Protein AF-A0A0N8GNU7-F1 (afdb_monomer_lite)

pLDDT: mean 86.24, std 14.34, range [53.28, 98.5]

InterPro domains:
  IPR025383 MrpA C-terminal/MbhD [PF13244] (2-47)
  IPR042106 NADH-ubiquinone/plastoquinone oxidoreductase chain 6, subunit NuoJ [G3DSA:1.20.120.1200] (1-129)

Secondary structure (DSSP, 8-state):
-HHHHHHHHHHHHHHHHHHHHTT-HHHHHHIIIIIIIIIHHHHHHHHHHH-S----------HHHHHHHHHHHHHHHHHHHGGGGGS----GGG---HHHIIIIITHHHHHHHHHHHHHHHHHHHHHHHTTS----------

Radius of gyration: 23.01 Å; chains: 1; bounding box: 55×57×57 Å

Structure (mmCIF, N/CA/C/O backbone):
data_AF-A0A0N8GNU7-F1
#
_entry.id   AF-A0A0N8GNU7-F1
#
loop_
_atom_site.group_PDB
_atom_site.id
_atom_site.type_symbol
_atom_site.label_atom_id
_atom_site.label_alt_id
_atom_site.label_comp_id
_atom_site.label_asym_id
_atom_site.label_entity_id
_atom_site.label_seq_id
_atom_site.pdbx_PDB_ins_code
_atom_site.Cartn_x
_atom_site.Cartn_y
_atom_site.Cartn_z
_atom_site.occupancy
_atom_site.B_iso_or_equiv
_atom_site.auth_seq_id
_atom_site.auth_comp_id
_atom_site.auth_asym_id
_atom_site.auth_atom_id
_atom_site.pdbx_PDB_model_num
ATOM 1 N N . MET A 1 1 ? -1.337 -6.076 21.893 1.00 80.25 1 MET A N 1
ATOM 2 C CA . MET A 1 1 ? -1.424 -5.677 20.455 1.00 80.25 1 MET A CA 1
ATOM 3 C C . MET A 1 1 ? -0.133 -5.065 19.893 1.00 80.25 1 MET A C 1
ATOM 5 O O . MET A 1 1 ? 0.170 -5.269 18.722 1.00 80.25 1 MET A O 1
ATOM 9 N N . LEU A 1 2 ? 0.662 -4.361 20.709 1.00 89.12 2 LEU A N 1
ATOM 10 C CA . LEU A 1 2 ? 1.891 -3.680 20.274 1.00 89.12 2 LEU A CA 1
ATOM 11 C C . LEU A 1 2 ? 2.955 -4.607 19.652 1.00 89.12 2 LEU A C 1
ATOM 13 O O . LEU A 1 2 ? 3.553 -4.259 18.639 1.00 89.12 2 LEU A O 1
ATOM 17 N N . LEU A 1 3 ? 3.162 -5.803 20.217 1.00 91.81 3 LEU A N 1
ATOM 18 C CA . LEU A 1 3 ? 4.132 -6.773 19.689 1.00 91.81 3 LEU A CA 1
ATOM 19 C C . LEU A 1 3 ? 3.829 -7.157 18.231 1.00 91.81 3 LEU A C 1
ATOM 21 O O . LEU A 1 3 ? 4.742 -7.241 17.415 1.00 91.81 3 LEU A O 1
ATOM 25 N N . SER A 1 4 ? 2.551 -7.338 17.890 1.00 91.38 4 SER A N 1
ATOM 26 C CA . SER A 1 4 ? 2.124 -7.632 16.518 1.00 91.38 4 SER A CA 1
ATOM 27 C C . SER A 1 4 ? 2.397 -6.460 15.571 1.00 91.38 4 SER A C 1
ATOM 29 O O . SER A 1 4 ? 2.797 -6.687 14.434 1.00 91.38 4 SER A O 1
ATOM 31 N N . ALA A 1 5 ? 2.244 -5.214 16.038 1.00 92.38 5 ALA A N 1
ATOM 32 C CA . ALA A 1 5 ? 2.582 -4.025 15.253 1.00 92.38 5 ALA A CA 1
ATOM 33 C C . ALA A 1 5 ? 4.094 -3.930 14.977 1.00 92.38 5 ALA A C 1
ATOM 35 O O . ALA A 1 5 ? 4.494 -3.613 13.862 1.00 92.38 5 ALA A O 1
ATOM 36 N N . ILE A 1 6 ? 4.942 -4.281 15.951 1.00 93.56 6 ILE A N 1
ATOM 37 C CA . ILE A 1 6 ? 6.403 -4.331 15.762 1.00 93.56 6 ILE A CA 1
ATOM 38 C C . ILE A 1 6 ? 6.785 -5.420 14.750 1.00 93.56 6 ILE A C 1
ATOM 40 O O . ILE A 1 6 ? 7.603 -5.175 13.865 1.00 93.56 6 ILE A O 1
ATOM 44 N N . TRP A 1 7 ? 6.169 -6.604 14.836 1.00 96.38 7 TRP A N 1
ATOM 45 C CA . TRP A 1 7 ? 6.366 -7.666 13.844 1.00 96.38 7 TRP A CA 1
ATOM 46 C C . TRP A 1 7 ? 5.932 -7.242 12.439 1.00 96.38 7 TRP A C 1
ATOM 48 O O . TRP A 1 7 ? 6.620 -7.567 11.473 1.00 96.38 7 TRP A O 1
ATOM 58 N N . LEU A 1 8 ? 4.840 -6.481 12.320 1.00 95.31 8 LEU A N 1
ATOM 59 C CA . LEU A 1 8 ? 4.385 -5.934 11.043 1.00 95.31 8 LEU A CA 1
ATOM 60 C C . LEU A 1 8 ? 5.388 -4.922 10.463 1.00 95.31 8 LEU A C 1
ATOM 62 O O . LEU A 1 8 ? 5.743 -5.045 9.293 1.00 95.31 8 LEU A O 1
ATOM 66 N N . ALA A 1 9 ? 5.901 -3.986 11.274 1.00 96.12 9 ALA A N 1
ATOM 67 C CA . ALA A 1 9 ? 6.964 -3.066 10.847 1.00 96.12 9 ALA A CA 1
ATOM 68 C C . ALA A 1 9 ? 8.215 -3.820 10.385 1.00 96.12 9 ALA A C 1
ATOM 70 O O . ALA A 1 9 ? 8.780 -3.493 9.345 1.00 96.12 9 ALA A O 1
ATOM 71 N N . GLY A 1 10 ? 8.634 -4.847 11.131 1.00 97.56 10 GLY A N 1
ATOM 72 C CA . GLY A 1 10 ? 9.772 -5.685 10.759 1.00 97.56 10 GLY A CA 1
ATOM 73 C C . GLY A 1 10 ? 9.562 -6.409 9.428 1.00 97.56 10 GLY A C 1
ATOM 74 O O . GLY A 1 10 ? 10.442 -6.384 8.570 1.00 97.56 10 GLY A O 1
ATOM 75 N N . ALA A 1 11 ? 8.385 -7.004 9.218 1.00 97.81 11 ALA A N 1
ATOM 76 C CA . ALA A 1 11 ? 8.040 -7.667 7.962 1.00 97.81 11 ALA A CA 1
ATOM 77 C C . ALA A 1 11 ? 7.998 -6.681 6.779 1.00 97.81 11 ALA A C 1
ATOM 79 O O . ALA A 1 11 ? 8.529 -6.984 5.710 1.00 97.81 11 ALA A O 1
ATOM 80 N N . SER A 1 12 ? 7.429 -5.486 6.970 1.00 97.56 12 SER A N 1
ATOM 81 C CA . SER A 1 12 ? 7.404 -4.431 5.947 1.00 97.56 12 SER A CA 1
ATOM 82 C C . SER A 1 12 ? 8.813 -3.902 5.637 1.00 97.56 12 SER A C 1
ATOM 84 O O . SER A 1 12 ? 9.185 -3.796 4.471 1.00 97.56 12 SER A O 1
ATOM 86 N N . ALA A 1 13 ? 9.670 -3.701 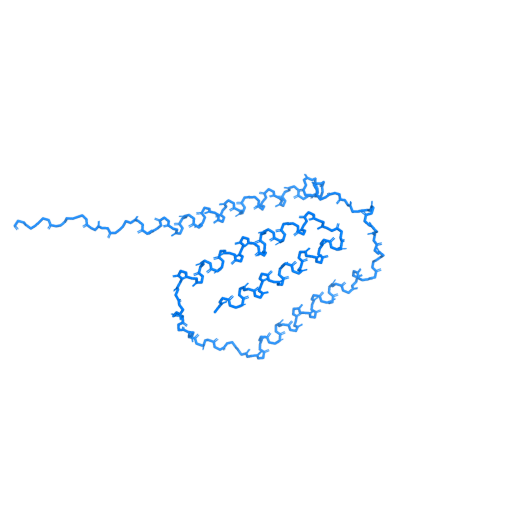6.645 1.00 98.12 13 ALA A N 1
ATOM 87 C CA . ALA A 1 13 ? 11.064 -3.302 6.439 1.00 98.12 13 ALA A CA 1
ATOM 88 C C . ALA A 1 13 ? 11.876 -4.370 5.682 1.00 98.12 13 ALA A C 1
ATOM 90 O O . ALA A 1 13 ? 12.660 -4.039 4.792 1.00 98.12 13 ALA A O 1
ATOM 91 N N . LEU A 1 14 ? 11.663 -5.656 5.986 1.00 98.50 14 LEU A N 1
ATOM 92 C CA . LEU A 1 14 ? 12.259 -6.757 5.222 1.00 98.50 14 LEU A CA 1
ATOM 93 C C . LEU A 1 14 ? 11.730 -6.804 3.784 1.00 98.50 14 LEU A C 1
ATOM 95 O O . LEU A 1 14 ? 12.499 -7.066 2.864 1.00 98.50 14 LEU A O 1
ATOM 99 N N . THR A 1 15 ? 10.450 -6.497 3.574 1.00 97.88 15 THR A N 1
ATOM 100 C CA . THR A 1 15 ? 9.854 -6.420 2.232 1.00 97.88 15 THR A CA 1
ATOM 101 C C . THR A 1 15 ? 10.476 -5.278 1.428 1.00 97.88 15 THR A C 1
ATOM 103 O O . THR A 1 15 ? 10.892 -5.490 0.292 1.00 97.88 15 THR A O 1
ATOM 106 N N . ALA A 1 16 ? 10.646 -4.098 2.031 1.00 98.31 16 ALA A N 1
ATOM 107 C CA . ALA A 1 16 ? 11.358 -2.979 1.420 1.00 98.31 16 ALA A CA 1
ATOM 108 C C . ALA A 1 16 ? 12.807 -3.346 1.056 1.00 98.31 16 ALA A C 1
ATOM 110 O O . ALA A 1 16 ? 13.265 -3.046 -0.046 1.00 98.31 16 ALA A O 1
ATOM 111 N N . LEU A 1 17 ? 13.514 -4.058 1.941 1.00 98.19 17 LEU A N 1
ATOM 112 C CA . LEU A 1 17 ? 14.858 -4.562 1.655 1.00 98.19 17 LEU A CA 1
ATOM 113 C C . LEU A 1 17 ? 14.862 -5.531 0.462 1.00 98.19 17 LEU A C 1
ATOM 115 O O . LEU A 1 17 ? 15.716 -5.409 -0.414 1.00 98.19 17 LEU A O 1
ATOM 119 N N . MET A 1 18 ? 13.903 -6.460 0.390 1.00 97.44 18 MET A N 1
ATOM 120 C CA . MET A 1 18 ? 13.780 -7.368 -0.755 1.00 97.44 18 MET A CA 1
ATOM 121 C C . MET A 1 18 ? 13.519 -6.604 -2.057 1.00 97.44 18 MET A C 1
ATOM 123 O O . MET A 1 18 ? 14.173 -6.887 -3.055 1.00 97.44 18 MET A O 1
ATOM 127 N N . LEU A 1 19 ? 12.630 -5.606 -2.052 1.00 94.88 19 LEU A N 1
ATOM 128 C CA . LEU A 1 19 ? 12.361 -4.767 -3.226 1.00 94.88 19 LEU A CA 1
ATOM 129 C C . LEU A 1 19 ? 13.613 -4.010 -3.691 1.00 94.88 19 LEU A C 1
ATOM 131 O O . LEU A 1 19 ? 13.890 -3.959 -4.889 1.00 94.88 19 LEU A O 1
ATOM 135 N N . TYR A 1 20 ? 14.410 -3.489 -2.752 1.00 94.44 20 TYR A N 1
ATOM 136 C CA . TYR A 1 20 ? 15.680 -2.835 -3.068 1.00 94.44 20 TYR A CA 1
ATOM 137 C C . TYR A 1 20 ? 16.659 -3.808 -3.736 1.00 94.44 20 TYR A C 1
ATOM 139 O O . TYR A 1 20 ? 17.239 -3.495 -4.774 1.00 94.44 20 TYR A O 1
ATOM 147 N N . MET A 1 21 ? 16.797 -5.018 -3.183 1.00 94.00 21 MET A N 1
ATOM 148 C CA . MET A 1 21 ? 17.664 -6.062 -3.744 1.00 94.00 21 MET A CA 1
ATOM 149 C C . MET A 1 21 ? 17.192 -6.568 -5.114 1.00 94.00 21 MET A C 1
ATOM 151 O O . MET A 1 21 ? 18.017 -7.016 -5.907 1.00 94.00 21 MET A O 1
ATOM 155 N N . LEU A 1 22 ? 15.892 -6.483 -5.409 1.00 90.50 22 LEU A N 1
ATOM 156 C CA . LEU A 1 22 ? 15.308 -6.820 -6.712 1.00 90.50 22 LEU A CA 1
ATOM 157 C C . LEU A 1 22 ? 15.435 -5.688 -7.748 1.00 90.50 22 LEU A C 1
ATOM 159 O O . LEU A 1 22 ? 14.955 -5.840 -8.868 1.00 90.50 22 LEU A O 1
ATOM 163 N N . GLY A 1 23 ? 16.089 -4.574 -7.403 1.00 88.19 23 GLY A N 1
ATOM 164 C CA . GLY A 1 23 ? 16.326 -3.463 -8.325 1.00 88.19 23 GLY A CA 1
ATOM 165 C C . GLY A 1 23 ? 15.162 -2.478 -8.441 1.00 88.19 23 GLY A C 1
ATOM 166 O O . GLY A 1 23 ? 15.118 -1.729 -9.409 1.00 88.19 23 GLY A O 1
ATOM 167 N N . ALA A 1 24 ? 14.246 -2.446 -7.464 1.00 90.19 24 ALA A N 1
ATOM 168 C CA . ALA A 1 24 ? 13.137 -1.488 -7.397 1.00 90.19 24 ALA A CA 1
ATOM 169 C C . ALA A 1 24 ? 13.331 -0.474 -6.245 1.00 90.19 24 ALA A C 1
ATOM 171 O O . ALA A 1 24 ? 12.584 -0.503 -5.257 1.00 90.19 24 ALA A O 1
ATOM 172 N N . PRO A 1 25 ? 14.346 0.411 -6.312 1.00 91.75 25 PRO A N 1
ATOM 173 C CA . PRO A 1 25 ? 14.709 1.285 -5.200 1.00 91.75 25 PRO A CA 1
ATOM 174 C C . PRO A 1 25 ? 13.631 2.321 -4.865 1.00 91.75 25 PRO A C 1
ATOM 176 O O . PRO A 1 25 ? 13.419 2.610 -3.689 1.00 91.75 25 PRO A O 1
ATOM 179 N N . GLU A 1 26 ? 12.913 2.860 -5.853 1.00 93.06 26 GLU A N 1
ATOM 180 C CA . GLU A 1 26 ? 11.864 3.854 -5.612 1.00 93.06 26 GLU A CA 1
ATOM 181 C C . GLU A 1 26 ? 10.712 3.252 -4.797 1.00 93.06 26 GLU A C 1
ATOM 183 O O . GLU A 1 26 ? 10.266 3.841 -3.811 1.00 93.06 26 GLU A O 1
ATOM 188 N N . VAL A 1 27 ? 10.270 2.042 -5.159 1.00 93.88 27 VAL A N 1
ATOM 189 C CA . VAL A 1 27 ? 9.201 1.324 -4.446 1.00 93.88 27 VAL A CA 1
ATOM 190 C C . VAL A 1 27 ? 9.671 0.890 -3.057 1.00 93.88 27 VAL A C 1
ATOM 192 O O . VAL A 1 27 ? 8.911 0.987 -2.096 1.00 93.88 27 VAL A O 1
ATOM 195 N N . ALA A 1 28 ? 10.934 0.477 -2.922 1.00 96.50 28 ALA A N 1
ATOM 196 C CA . ALA A 1 28 ? 11.518 0.118 -1.633 1.00 96.50 28 ALA A CA 1
ATOM 197 C C . ALA A 1 28 ? 11.486 1.282 -0.629 1.00 96.50 28 ALA A C 1
ATOM 199 O O . ALA A 1 28 ? 11.112 1.088 0.528 1.00 96.50 28 ALA A O 1
ATOM 200 N N . VAL A 1 29 ? 11.832 2.500 -1.060 1.00 97.00 29 VAL A N 1
ATOM 201 C CA . VAL A 1 29 ? 11.777 3.692 -0.194 1.00 97.00 29 VAL A CA 1
ATOM 202 C C . VAL A 1 29 ? 10.335 4.030 0.188 1.00 97.00 29 VAL A C 1
ATOM 204 O O . VAL A 1 29 ? 10.085 4.396 1.338 1.00 97.00 29 VAL A O 1
ATOM 207 N N . ILE A 1 30 ? 9.380 3.869 -0.735 1.00 95.81 30 ILE A N 1
ATOM 208 C CA . ILE A 1 30 ? 7.953 4.076 -0.451 1.00 95.81 30 ILE A CA 1
ATOM 209 C C . ILE A 1 30 ? 7.458 3.072 0.597 1.00 95.81 30 ILE A C 1
ATOM 211 O O . ILE A 1 30 ? 6.830 3.487 1.567 1.00 95.81 30 ILE A O 1
ATOM 215 N N . GLU A 1 31 ? 7.771 1.782 0.460 1.00 97.56 31 GLU A N 1
ATOM 216 C CA . GLU A 1 31 ? 7.354 0.749 1.421 1.00 97.56 31 GLU A CA 1
ATOM 217 C C . GLU A 1 31 ? 7.995 0.963 2.800 1.00 97.56 31 GLU A C 1
ATOM 219 O O . GLU A 1 31 ? 7.316 0.897 3.826 1.00 97.56 31 GLU A O 1
ATOM 224 N N . LEU A 1 32 ? 9.288 1.306 2.839 1.00 97.81 32 LEU A N 1
ATOM 225 C CA . LEU A 1 32 ? 9.987 1.592 4.092 1.00 97.81 32 LEU A CA 1
ATOM 226 C C . LEU A 1 32 ? 9.426 2.843 4.787 1.00 97.81 32 LEU A C 1
ATOM 228 O O . LEU A 1 32 ? 9.290 2.871 6.009 1.00 97.81 32 LEU A O 1
ATOM 232 N N . SER A 1 33 ? 9.087 3.882 4.019 1.00 97.44 33 SER A N 1
ATOM 233 C CA . SER A 1 33 ? 8.534 5.130 4.548 1.00 97.44 33 SER A CA 1
ATOM 234 C C . SER A 1 33 ? 7.078 4.979 4.990 1.00 97.44 33 SER A C 1
ATOM 236 O O . SER A 1 33 ? 6.729 5.363 6.107 1.00 97.44 33 SER A O 1
ATOM 238 N N . VAL A 1 34 ? 6.219 4.426 4.135 1.00 96.50 34 VAL A N 1
ATOM 239 C CA . VAL A 1 34 ? 4.770 4.393 4.354 1.00 96.50 34 VAL A CA 1
ATOM 240 C C . VAL A 1 34 ? 4.355 3.152 5.136 1.00 96.50 34 VAL A C 1
ATOM 242 O O . VAL A 1 34 ? 3.665 3.293 6.144 1.00 96.50 34 VAL A O 1
ATOM 245 N N . GLY A 1 35 ? 4.779 1.959 4.715 1.00 94.75 35 GLY A N 1
ATOM 246 C CA . GLY A 1 35 ? 4.419 0.692 5.357 1.00 94.75 35 GLY A CA 1
ATOM 247 C C . GLY A 1 35 ? 5.069 0.550 6.733 1.00 94.75 35 GLY A C 1
ATOM 248 O O . GLY A 1 35 ? 4.391 0.575 7.768 1.00 94.75 35 GLY A O 1
ATOM 249 N N . ALA A 1 36 ? 6.400 0.470 6.758 1.00 96.31 36 ALA A N 1
ATOM 250 C CA . ALA A 1 36 ? 7.147 0.283 8.001 1.00 96.31 36 ALA A CA 1
ATOM 251 C C . ALA A 1 36 ? 7.143 1.544 8.886 1.00 96.31 36 ALA A C 1
ATOM 253 O O . ALA A 1 36 ? 7.129 1.429 10.111 1.00 96.31 36 ALA A O 1
ATOM 254 N N . GLY A 1 37 ? 7.126 2.738 8.283 1.00 95.19 37 GLY A N 1
ATOM 255 C CA . GLY A 1 37 ? 7.104 4.021 8.987 1.00 95.19 37 GLY A CA 1
ATOM 256 C C . GLY A 1 37 ? 5.695 4.506 9.343 1.00 95.19 37 GLY A C 1
ATOM 257 O O . GLY A 1 37 ? 5.210 4.265 10.449 1.00 95.19 37 GLY A O 1
ATOM 258 N N . LEU A 1 38 ? 5.047 5.237 8.430 1.00 96.06 38 LEU A N 1
ATOM 259 C CA . LEU A 1 38 ? 3.815 5.998 8.691 1.00 96.06 38 LEU A CA 1
ATOM 260 C C . LEU A 1 38 ? 2.672 5.131 9.234 1.00 96.06 38 LEU A C 1
ATOM 262 O O . LEU A 1 38 ? 2.139 5.425 10.304 1.00 96.06 38 LEU A O 1
ATOM 266 N N . VAL A 1 39 ? 2.298 4.064 8.526 1.00 95.25 39 VAL A N 1
ATOM 267 C CA . VAL A 1 39 ? 1.150 3.219 8.891 1.00 95.25 39 VAL A CA 1
ATOM 268 C C . VAL A 1 39 ? 1.393 2.543 10.235 1.00 95.25 39 VAL A C 1
ATOM 270 O O . VAL A 1 39 ? 0.511 2.534 11.095 1.00 95.25 39 VAL A O 1
ATOM 273 N N . THR A 1 40 ? 2.604 2.033 10.461 1.00 95.12 40 THR A N 1
ATOM 274 C CA . THR A 1 40 ? 2.914 1.353 11.719 1.00 95.12 40 THR A CA 1
ATOM 275 C C . THR A 1 40 ? 2.958 2.321 12.904 1.00 95.12 40 THR A C 1
ATOM 277 O O . THR A 1 40 ? 2.424 1.996 13.964 1.00 95.12 40 THR A O 1
ATOM 280 N N . VAL A 1 41 ? 3.495 3.536 12.743 1.00 94.94 41 VAL A N 1
ATOM 281 C CA . VAL A 1 41 ? 3.455 4.564 13.800 1.00 94.94 41 VAL A CA 1
ATOM 282 C C . VAL A 1 41 ? 2.016 4.964 14.128 1.00 94.94 41 VAL A C 1
ATOM 284 O O . VAL A 1 41 ? 1.669 5.055 15.307 1.00 94.94 41 VAL A O 1
ATOM 287 N N . LEU A 1 42 ? 1.159 5.142 13.117 1.00 93.94 42 LEU A N 1
ATOM 288 C CA . LEU A 1 42 ? -0.264 5.420 13.329 1.00 93.94 42 LEU A CA 1
ATOM 289 C C . LEU A 1 42 ? -0.963 4.274 14.073 1.00 93.94 42 LEU A C 1
ATOM 291 O O . LEU A 1 42 ? -1.748 4.539 14.982 1.00 93.94 42 LEU A O 1
ATOM 295 N N . PHE A 1 43 ? -0.644 3.012 13.760 1.00 92.19 43 PHE A N 1
ATOM 296 C CA . PHE A 1 43 ? -1.166 1.869 14.512 1.00 92.19 43 PHE A CA 1
ATOM 297 C C . PHE A 1 43 ? -0.691 1.854 15.962 1.00 92.19 43 PHE A C 1
ATOM 299 O O . PHE A 1 43 ? -1.510 1.672 16.860 1.00 92.19 43 PHE A O 1
ATOM 306 N N . VAL A 1 44 ? 0.600 2.075 16.216 1.00 92.81 44 VAL A N 1
ATOM 307 C CA . VAL A 1 44 ? 1.140 2.142 17.583 1.00 92.81 44 VAL A CA 1
ATOM 308 C C . VAL A 1 44 ? 0.460 3.261 18.375 1.00 92.81 44 VAL A C 1
ATOM 310 O O . VAL A 1 44 ? 0.050 3.041 19.514 1.00 92.81 44 VAL A O 1
ATOM 313 N N . PHE A 1 45 ? 0.279 4.435 17.767 1.00 91.94 45 PHE A N 1
ATOM 314 C CA . PHE A 1 45 ? -0.412 5.566 18.382 1.00 91.94 45 PHE A CA 1
ATOM 315 C C . PHE A 1 45 ? -1.883 5.254 18.685 1.00 91.94 45 PHE A C 1
ATOM 317 O O . PHE A 1 45 ? -2.341 5.489 19.802 1.00 91.94 45 PHE A O 1
ATOM 324 N N . ALA A 1 46 ? -2.609 4.659 17.735 1.00 90.75 46 ALA A N 1
ATOM 325 C CA . ALA A 1 46 ? -4.004 4.267 17.921 1.00 90.75 46 ALA A CA 1
ATOM 326 C C . ALA A 1 46 ? -4.172 3.200 19.017 1.00 90.75 46 ALA A C 1
ATOM 328 O O . ALA A 1 46 ? -5.079 3.312 19.844 1.00 90.75 46 ALA A O 1
ATOM 329 N N . ILE A 1 47 ? -3.284 2.198 19.059 1.00 90.44 47 ILE A N 1
ATOM 330 C CA . ILE A 1 47 ? -3.257 1.169 20.111 1.00 90.44 47 ILE A CA 1
ATOM 331 C C . ILE A 1 47 ? -3.013 1.821 21.476 1.00 90.44 47 ILE A C 1
ATOM 333 O O . ILE A 1 47 ? -3.698 1.487 22.438 1.00 90.44 47 ILE A O 1
ATOM 337 N N . ASN A 1 48 ? -2.074 2.770 21.554 1.00 89.50 48 ASN A N 1
ATOM 338 C CA . ASN A 1 48 ? -1.744 3.457 22.800 1.00 89.50 48 ASN A CA 1
ATOM 339 C C . ASN A 1 48 ? -2.893 4.351 23.304 1.00 89.50 48 ASN A C 1
ATOM 341 O O . ASN A 1 48 ? -3.142 4.408 24.502 1.00 89.50 48 ASN A O 1
ATOM 345 N N . ILE A 1 49 ? -3.624 5.023 22.404 1.00 89.19 49 ILE A N 1
ATOM 346 C CA . ILE A 1 49 ? -4.779 5.861 22.773 1.00 89.19 49 ILE A CA 1
ATOM 347 C C . ILE A 1 49 ? -5.988 5.029 23.202 1.00 89.19 49 ILE A C 1
ATOM 349 O O . ILE A 1 49 ? -6.712 5.433 24.108 1.00 89.19 49 ILE A O 1
ATOM 353 N N . SER A 1 50 ? -6.239 3.897 22.543 1.00 84.31 50 SER A N 1
ATOM 354 C CA . SER A 1 50 ? -7.496 3.160 22.726 1.00 84.31 50 SER A CA 1
ATOM 355 C C . SER A 1 50 ? -7.604 2.450 24.082 1.00 84.31 50 SER A C 1
ATOM 357 O O . SER A 1 50 ? -8.716 2.146 24.502 1.00 84.31 50 SER A O 1
ATOM 359 N N . GLY A 1 51 ? -6.486 2.215 24.781 1.00 70.00 51 GLY A N 1
ATOM 360 C CA . GLY A 1 51 ? -6.461 1.449 26.032 1.00 70.00 51 GLY A CA 1
ATOM 361 C C . GLY A 1 51 ? -6.754 -0.045 25.814 1.00 70.00 51 GLY A C 1
ATOM 362 O O . GLY A 1 51 ? -7.492 -0.441 24.915 1.00 70.00 51 GLY A O 1
ATOM 363 N N . GLU A 1 52 ? -6.142 -0.921 26.612 1.00 65.62 52 GLU A N 1
ATOM 364 C CA . GLU A 1 52 ? -6.126 -2.376 26.369 1.00 65.62 52 GLU A CA 1
ATOM 365 C C . GLU A 1 52 ? -7.353 -3.115 26.953 1.00 65.62 52 GLU A C 1
ATOM 367 O O . GLU A 1 52 ? -7.235 -4.202 27.506 1.00 65.62 52 GLU A O 1
ATOM 372 N N . GLU A 1 53 ? -8.553 -2.540 26.812 1.00 61.03 53 GLU A N 1
ATOM 373 C CA . GLU A 1 53 ? -9.819 -3.099 27.324 1.00 61.03 53 GLU A CA 1
ATOM 374 C C . GLU A 1 53 ? -10.810 -3.359 26.177 1.00 61.03 53 GLU A C 1
ATOM 376 O O . GLU A 1 53 ? -11.951 -2.899 26.165 1.00 61.03 53 GLU A O 1
ATOM 381 N N . LEU A 1 54 ? -10.375 -4.118 25.169 1.00 59.53 54 LEU A N 1
ATOM 382 C CA . LEU A 1 54 ? -11.303 -4.725 24.220 1.00 59.53 54 LEU A CA 1
ATOM 383 C C . LEU A 1 54 ? -11.709 -6.083 24.781 1.00 59.53 54 LEU A C 1
ATOM 385 O O . LEU A 1 54 ? -10.984 -7.067 24.631 1.00 59.53 54 LEU A O 1
ATOM 389 N N . GLN A 1 55 ? -12.876 -6.144 25.428 1.00 55.25 55 GLN A N 1
ATOM 390 C CA . GLN A 1 55 ? -13.539 -7.421 25.667 1.00 55.25 55 GLN A CA 1
ATOM 391 C C . GLN A 1 55 ? -13.781 -8.071 24.306 1.00 55.25 55 GLN A C 1
ATOM 393 O O . GLN A 1 55 ? -14.684 -7.686 23.562 1.00 55.25 55 GLN A O 1
ATOM 398 N N . LEU A 1 56 ? -12.915 -9.022 23.956 1.00 63.06 56 LEU A N 1
ATOM 399 C CA . LEU A 1 56 ? -13.043 -9.822 22.752 1.00 63.06 56 LEU A CA 1
ATOM 400 C C . LEU A 1 56 ? -14.284 -10.693 22.927 1.00 63.06 56 LEU A C 1
ATOM 402 O O . LEU A 1 56 ? -14.204 -11.824 23.404 1.00 63.06 56 LEU A O 1
ATOM 406 N N .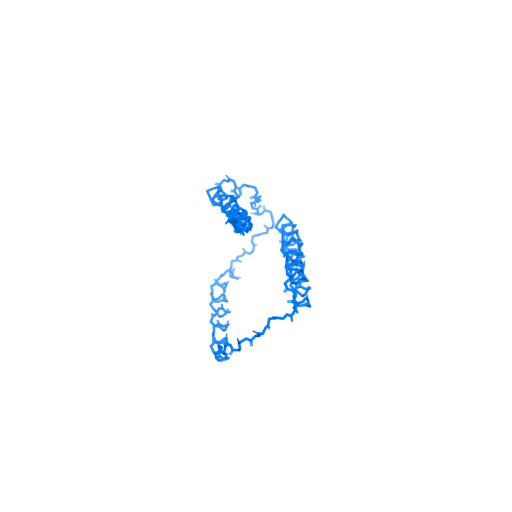 ASN A 1 57 ? -15.443 -10.151 22.555 1.00 58.31 57 ASN A N 1
ATOM 407 C CA . ASN A 1 57 ? -16.626 -10.948 22.294 1.00 58.31 57 ASN A CA 1
ATOM 408 C C . ASN A 1 57 ? -16.214 -11.958 21.227 1.00 58.31 57 ASN A C 1
ATOM 410 O O . ASN A 1 57 ? -15.980 -11.607 20.070 1.00 58.31 57 ASN A O 1
ATOM 414 N N . HIS A 1 58 ? -16.017 -13.199 21.664 1.00 59.47 58 HIS A N 1
ATOM 415 C CA . HIS A 1 58 ? -15.462 -14.270 20.861 1.00 59.47 58 HIS A CA 1
ATOM 416 C C . HIS A 1 58 ? -16.510 -14.691 19.828 1.00 59.47 58 HIS A C 1
ATOM 418 O O . HIS A 1 58 ? -17.275 -15.630 20.026 1.00 59.47 58 HIS A O 1
ATOM 424 N N . HIS A 1 59 ? -16.594 -13.946 18.728 1.00 61.25 59 HIS A N 1
ATOM 425 C CA . HIS A 1 59 ? -17.332 -14.373 17.555 1.00 61.25 59 HIS A CA 1
ATOM 426 C C . HIS A 1 59 ? -16.477 -15.440 16.865 1.00 61.25 59 HIS A C 1
ATOM 428 O O . HIS A 1 59 ? -15.519 -15.132 16.155 1.00 61.25 59 HIS A O 1
ATOM 434 N N . SER A 1 60 ? -16.754 -16.709 17.165 1.00 70.06 60 SER A N 1
ATOM 435 C CA . SER A 1 60 ? -15.991 -17.842 16.645 1.00 70.06 60 SER A CA 1
ATOM 436 C C . SER A 1 60 ? -16.287 -18.043 15.162 1.00 70.06 60 SER A C 1
ATOM 438 O O . SER A 1 60 ? -17.220 -18.753 14.789 1.00 70.06 60 SER A O 1
ATOM 440 N N . ILE A 1 61 ? -15.470 -17.449 14.294 1.00 82.69 61 ILE A N 1
ATOM 441 C CA . ILE A 1 61 ? -15.364 -17.933 12.917 1.00 82.69 61 ILE A CA 1
ATOM 442 C C . ILE A 1 61 ? -14.825 -19.371 13.004 1.00 82.69 61 ILE A C 1
ATOM 444 O O . ILE A 1 61 ? -13.804 -19.587 13.665 1.00 82.69 61 ILE A O 1
ATOM 448 N N . PRO A 1 62 ? -15.483 -20.371 12.386 1.00 89.88 62 PRO A N 1
ATOM 449 C CA . PRO A 1 62 ? -15.028 -21.750 12.479 1.00 89.88 62 PRO A CA 1
ATOM 450 C C . PRO A 1 62 ? -13.615 -21.862 11.906 1.00 89.88 62 PRO A C 1
ATOM 452 O O . PRO A 1 62 ? -13.354 -21.441 10.778 1.00 89.88 62 PRO A O 1
ATOM 455 N N . GLN A 1 63 ? -12.700 -22.452 12.676 1.00 89.00 63 GLN A N 1
ATOM 456 C CA . GLN A 1 63 ? -11.284 -22.550 12.314 1.00 89.00 63 GLN A CA 1
ATOM 457 C C . GLN A 1 63 ? -11.084 -23.217 10.944 1.00 89.00 63 GLN A C 1
ATOM 459 O O . GLN A 1 63 ? -10.229 -22.792 10.171 1.00 89.00 63 GLN A O 1
ATOM 464 N N . THR A 1 64 ? -11.925 -24.191 10.586 1.00 93.00 64 THR A N 1
ATOM 465 C CA . THR A 1 64 ? -11.916 -24.832 9.264 1.00 93.00 64 THR A CA 1
ATOM 466 C C . THR A 1 64 ? -12.121 -23.836 8.125 1.00 93.00 64 THR A C 1
ATOM 468 O O . THR A 1 64 ? -11.468 -23.961 7.096 1.00 93.00 64 THR A O 1
ATOM 471 N N . LEU A 1 65 ? -12.982 -22.828 8.303 1.00 94.38 65 LEU A N 1
ATOM 472 C CA . LEU A 1 65 ? -13.236 -21.818 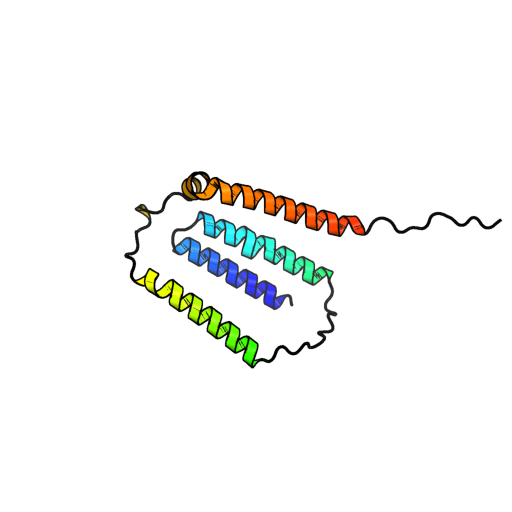7.278 1.00 94.38 65 LEU A CA 1
ATOM 473 C C . LEU A 1 65 ? -12.027 -20.897 7.094 1.00 94.38 65 LEU A C 1
ATOM 475 O O . LEU A 1 65 ? -11.670 -20.602 5.961 1.00 94.38 65 LEU A O 1
ATOM 479 N N . VAL A 1 66 ? -11.358 -20.503 8.183 1.00 93.69 66 VAL A N 1
ATOM 480 C CA . VAL A 1 66 ? -10.126 -19.695 8.113 1.00 93.69 66 VAL A CA 1
ATOM 481 C C . VAL A 1 66 ? -9.048 -20.429 7.317 1.00 93.69 66 VAL A C 1
ATOM 483 O O . VAL A 1 66 ? -8.468 -19.866 6.392 1.00 93.69 66 VAL A O 1
ATOM 486 N N . TRP A 1 67 ? -8.820 -21.706 7.632 1.00 96.69 67 TRP A N 1
ATOM 487 C CA . TRP A 1 67 ? -7.847 -22.529 6.915 1.00 96.69 67 TRP A CA 1
ATOM 488 C C . TRP A 1 67 ? -8.259 -22.783 5.463 1.00 96.69 67 TRP A C 1
ATOM 490 O O . TRP A 1 67 ? -7.416 -22.686 4.576 1.00 96.69 67 TRP A O 1
ATOM 500 N N . ALA A 1 68 ? -9.541 -23.052 5.200 1.00 96.75 68 ALA A N 1
ATOM 501 C CA . ALA A 1 68 ? -10.045 -23.239 3.843 1.00 96.75 68 ALA A CA 1
ATOM 502 C C . ALA A 1 68 ? -9.830 -21.983 2.988 1.00 96.75 68 ALA A C 1
ATOM 504 O O . ALA A 1 68 ? -9.295 -22.084 1.887 1.00 96.75 68 ALA A O 1
ATOM 505 N N . VAL A 1 69 ? -10.175 -20.799 3.505 1.00 96.56 69 VAL A N 1
ATOM 506 C CA . VAL A 1 69 ? -9.965 -19.523 2.806 1.00 96.56 69 VAL A CA 1
ATOM 507 C C . VAL A 1 69 ? -8.477 -19.260 2.585 1.00 96.56 69 VAL A C 1
ATOM 509 O O . VAL A 1 69 ? -8.094 -18.903 1.474 1.00 96.56 69 VAL A O 1
ATOM 512 N N . LEU A 1 70 ? -7.627 -19.490 3.592 1.00 96.81 70 LEU A N 1
ATOM 513 C CA . LEU A 1 70 ? -6.178 -19.319 3.458 1.00 96.81 70 LEU A CA 1
ATOM 514 C C . LEU A 1 70 ? -5.609 -20.210 2.347 1.00 96.81 70 LEU A C 1
ATOM 516 O O . LEU A 1 70 ? -4.896 -19.718 1.475 1.00 96.81 70 LEU A O 1
ATOM 520 N N . PHE A 1 71 ? -5.954 -21.501 2.345 1.00 97.50 71 PHE A N 1
ATOM 521 C CA . PHE A 1 71 ? -5.518 -22.426 1.302 1.00 97.50 71 PHE A CA 1
ATOM 522 C C . PHE A 1 71 ? -6.020 -21.999 -0.074 1.00 97.50 71 PHE A C 1
ATOM 524 O O . PHE A 1 71 ? -5.228 -21.962 -1.007 1.00 97.50 71 PHE A O 1
ATOM 531 N N . ILE A 1 72 ? -7.293 -21.614 -0.200 1.00 97.75 72 ILE A N 1
ATOM 532 C CA . ILE A 1 72 ? -7.853 -21.143 -1.473 1.00 97.75 72 ILE A CA 1
ATOM 533 C C . ILE A 1 72 ? -7.078 -19.928 -1.990 1.00 97.75 72 ILE A C 1
ATOM 535 O O . ILE A 1 72 ? -6.687 -19.921 -3.154 1.00 97.75 72 ILE A O 1
ATOM 539 N N . VAL A 1 73 ? -6.815 -18.926 -1.145 1.00 96.94 73 VAL A N 1
ATOM 540 C CA . VAL A 1 73 ? -6.078 -17.715 -1.541 1.00 96.94 73 VAL A CA 1
ATOM 541 C C . VAL A 1 73 ? -4.650 -18.055 -1.962 1.00 96.94 73 VAL A C 1
ATOM 543 O O . VAL A 1 73 ? -4.216 -17.622 -3.026 1.00 96.94 73 VAL A O 1
ATOM 546 N N . VAL A 1 74 ? -3.932 -18.862 -1.176 1.00 96.81 74 VAL A N 1
ATOM 547 C CA . VAL A 1 74 ? -2.546 -19.251 -1.482 1.00 96.81 74 VAL A CA 1
ATOM 548 C C . VAL A 1 74 ? -2.476 -20.101 -2.752 1.00 96.81 74 VAL A C 1
ATOM 550 O O . VAL A 1 74 ? -1.627 -19.856 -3.607 1.00 96.81 74 VAL A O 1
ATOM 553 N N . THR A 1 75 ? -3.377 -21.073 -2.914 1.00 96.75 75 THR A N 1
ATOM 554 C CA . THR A 1 75 ? -3.441 -21.915 -4.115 1.00 96.75 75 THR A CA 1
ATOM 555 C C . THR A 1 75 ? -3.797 -21.094 -5.347 1.00 96.75 75 THR A C 1
ATOM 557 O O . THR A 1 75 ? -3.152 -21.260 -6.378 1.00 96.75 75 THR A O 1
ATOM 560 N N . LEU A 1 76 ? -4.776 -20.189 -5.256 1.00 96.69 76 LEU A N 1
ATOM 561 C CA . LEU A 1 76 ? -5.168 -19.341 -6.379 1.00 96.69 76 LEU A CA 1
ATOM 562 C C . LEU A 1 76 ? -4.042 -18.378 -6.766 1.00 96.69 76 LEU A C 1
ATOM 564 O O . LEU A 1 76 ? -3.715 -18.282 -7.945 1.00 96.69 76 LEU A O 1
ATOM 568 N N . ALA A 1 77 ? -3.410 -17.723 -5.788 1.00 94.12 77 ALA A N 1
ATOM 569 C CA . ALA A 1 77 ? -2.254 -16.865 -6.030 1.00 94.12 77 ALA A CA 1
ATOM 570 C C . ALA A 1 77 ? -1.122 -17.650 -6.710 1.00 94.12 77 ALA A C 1
ATOM 572 O O . ALA A 1 77 ? -0.628 -17.235 -7.754 1.00 94.12 77 ALA A O 1
ATOM 573 N N . GLY A 1 78 ? -0.780 -18.833 -6.189 1.00 92.94 78 GLY A N 1
ATOM 574 C CA . GLY A 1 78 ? 0.232 -19.702 -6.787 1.00 92.94 78 GLY A CA 1
ATOM 575 C C . GLY A 1 78 ? -0.108 -20.112 -8.221 1.00 92.94 78 GLY A C 1
ATOM 576 O O . GLY A 1 78 ? 0.740 -20.005 -9.102 1.00 92.94 78 GLY A O 1
ATOM 577 N N . LEU A 1 79 ? -1.351 -20.529 -8.480 1.00 94.50 79 LEU A N 1
ATOM 578 C CA . LEU A 1 79 ? -1.806 -20.964 -9.804 1.00 94.50 79 LEU A CA 1
ATOM 579 C C . LEU A 1 79 ? -1.790 -19.829 -10.834 1.00 94.50 79 LEU A C 1
ATOM 581 O O . LEU A 1 79 ? -1.439 -20.065 -11.988 1.00 94.50 79 LEU A O 1
ATOM 585 N N . LEU A 1 80 ? -2.118 -18.604 -10.417 1.00 93.62 80 LEU A N 1
ATOM 586 C CA . LEU A 1 80 ? -2.059 -17.419 -11.274 1.00 93.62 80 LEU A CA 1
ATOM 587 C C . LEU A 1 80 ? -0.621 -16.918 -11.494 1.00 93.62 80 LEU A C 1
ATOM 589 O O . LEU A 1 80 ? -0.328 -16.374 -12.555 1.00 93.62 80 LEU A O 1
ATOM 593 N N . SER A 1 81 ? 0.286 -17.125 -10.534 1.00 91.44 81 SER A N 1
ATOM 594 C CA . SER A 1 81 ? 1.699 -16.734 -10.649 1.00 91.44 81 SER A CA 1
ATOM 595 C C . SER A 1 81 ? 2.580 -17.769 -11.364 1.00 91.44 81 SER A C 1
ATOM 597 O O . SER A 1 81 ? 3.590 -17.395 -11.953 1.00 91.44 81 SER A O 1
ATOM 599 N N . LEU A 1 82 ? 2.211 -19.054 -11.360 1.00 88.88 82 LEU A N 1
ATOM 600 C CA . LEU A 1 82 ? 2.959 -20.156 -11.989 1.00 88.88 82 LEU A CA 1
ATOM 601 C C . LEU A 1 82 ? 3.334 -19.898 -13.466 1.00 88.88 82 LEU A C 1
ATOM 603 O O . LEU A 1 82 ? 4.498 -20.104 -13.812 1.00 88.88 82 LEU A O 1
ATOM 607 N N . PRO A 1 83 ? 2.428 -19.406 -14.338 1.00 88.75 83 PRO A N 1
ATOM 608 C CA . PRO A 1 83 ? 2.773 -19.086 -15.724 1.00 88.75 83 PRO A CA 1
ATOM 609 C C . PRO A 1 83 ? 3.851 -18.004 -15.853 1.00 88.75 83 PRO A C 1
ATOM 611 O O . PRO A 1 83 ? 4.649 -18.049 -16.787 1.00 88.75 83 PRO A O 1
ATOM 614 N N . ALA A 1 84 ? 3.908 -17.055 -14.911 1.00 83.44 84 ALA A N 1
ATOM 615 C CA . ALA A 1 84 ? 4.897 -15.982 -14.929 1.00 83.44 84 ALA A CA 1
ATOM 616 C C . ALA A 1 84 ? 6.325 -16.506 -14.696 1.00 83.44 84 ALA A C 1
ATOM 618 O O . ALA A 1 84 ? 7.272 -15.930 -15.222 1.00 83.44 84 ALA A O 1
ATOM 619 N N . LEU A 1 85 ? 6.492 -17.637 -14.000 1.00 82.88 85 LEU A N 1
ATOM 620 C CA . LEU A 1 85 ? 7.805 -18.263 -13.784 1.00 82.88 85 LEU A CA 1
ATOM 621 C C . LEU A 1 85 ? 8.438 -18.803 -15.076 1.00 82.88 85 LEU A C 1
ATOM 623 O O . LEU A 1 85 ? 9.653 -18.961 -15.141 1.00 82.88 85 LEU A O 1
ATOM 627 N N . ASN A 1 86 ? 7.627 -19.061 -16.107 1.00 83.56 86 ASN A N 1
ATOM 628 C CA . ASN A 1 86 ? 8.105 -19.499 -17.420 1.00 83.56 86 ASN A CA 1
ATOM 629 C C . ASN A 1 86 ? 8.465 -18.329 -18.349 1.00 83.56 86 ASN A C 1
ATOM 631 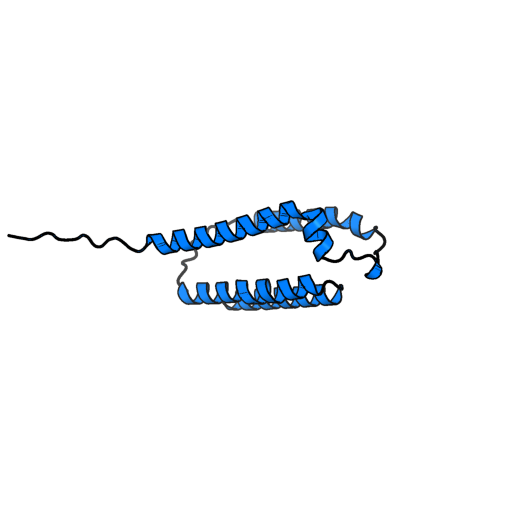O O . ASN A 1 86 ? 8.894 -18.563 -19.480 1.00 83.56 86 ASN A O 1
ATOM 635 N N . THR A 1 87 ? 8.276 -17.080 -17.912 1.00 79.75 87 THR A N 1
ATOM 636 C CA . THR A 1 87 ? 8.684 -15.913 -18.700 1.00 79.75 87 THR A CA 1
ATOM 637 C C . THR A 1 87 ? 10.174 -15.635 -18.486 1.00 79.75 87 THR A C 1
ATOM 639 O O . THR A 1 87 ? 10.634 -15.627 -17.342 1.00 79.75 87 THR A O 1
ATOM 642 N N . PRO A 1 88 ? 10.968 -15.445 -19.559 1.00 76.50 88 PRO A N 1
ATOM 643 C CA . PRO A 1 88 ? 12.375 -15.110 -19.407 1.00 76.50 88 PRO A CA 1
ATOM 644 C C . PRO A 1 88 ? 12.500 -13.777 -18.666 1.00 76.50 88 PRO A C 1
ATOM 646 O O . PRO A 1 88 ? 11.902 -12.775 -19.064 1.00 76.50 88 PRO A O 1
ATOM 649 N N . PHE A 1 89 ? 13.275 -13.778 -17.580 1.00 70.31 89 PHE A N 1
ATOM 650 C CA . PHE A 1 89 ? 13.540 -12.579 -16.793 1.00 70.31 89 PHE A CA 1
ATOM 651 C C . PHE A 1 89 ? 14.188 -11.521 -17.691 1.00 70.31 89 PHE A C 1
ATOM 653 O O . PHE A 1 89 ? 15.313 -11.693 -18.165 1.00 70.31 89 PHE A O 1
ATOM 660 N N . SER A 1 90 ? 13.460 -10.437 -17.949 1.00 65.00 90 SER A N 1
ATOM 661 C CA . SER A 1 90 ? 14.005 -9.275 -18.644 1.00 65.00 90 SER A CA 1
ATOM 662 C C . SER A 1 90 ? 14.843 -8.507 -17.627 1.00 65.00 90 SER A C 1
ATOM 664 O O . SER A 1 90 ? 14.324 -8.079 -16.600 1.00 65.00 90 SER A O 1
ATOM 666 N N . GLY A 1 91 ? 16.155 -8.435 -17.857 1.00 61.84 91 GLY A N 1
ATOM 667 C CA . GLY A 1 91 ? 17.094 -7.805 -16.930 1.00 61.84 91 GLY A CA 1
ATOM 668 C C . GLY A 1 91 ? 16.778 -6.326 -16.645 1.00 61.84 91 GLY A C 1
ATOM 669 O O . GLY A 1 91 ? 15.978 -5.717 -17.358 1.00 61.84 91 GLY A O 1
ATOM 670 N N . PRO A 1 92 ? 17.436 -5.727 -15.636 1.00 60.59 92 PRO A N 1
ATOM 671 C CA . PRO A 1 92 ? 17.183 -4.352 -15.187 1.00 60.59 92 PRO A CA 1
ATOM 672 C C . PRO A 1 92 ? 17.326 -3.284 -16.285 1.00 60.59 92 PRO A C 1
ATOM 674 O O . PRO A 1 92 ? 16.694 -2.239 -16.188 1.00 60.59 92 PRO A O 1
ATOM 677 N N . ASP A 1 93 ? 18.064 -3.558 -17.364 1.00 59.62 93 ASP A N 1
ATOM 678 C CA . ASP A 1 93 ? 18.198 -2.654 -18.518 1.00 59.62 93 ASP A CA 1
ATOM 679 C C . ASP A 1 93 ? 16.896 -2.467 -19.324 1.00 59.62 93 ASP A C 1
ATOM 681 O O . ASP A 1 93 ? 16.796 -1.545 -20.130 1.00 59.62 93 ASP A O 1
ATOM 685 N N . GLN A 1 94 ? 15.895 -3.333 -19.125 1.00 58.78 94 GLN A N 1
ATOM 686 C CA . GLN A 1 94 ? 14.567 -3.220 -19.743 1.00 58.78 94 GLN A CA 1
ATOM 687 C C . GLN A 1 94 ? 13.499 -2.683 -18.784 1.00 58.78 94 GLN A C 1
ATOM 689 O O . GLN A 1 94 ? 12.335 -2.569 -19.173 1.00 58.78 94 GLN A O 1
ATOM 694 N N . ALA A 1 95 ? 13.857 -2.364 -17.537 1.00 63.53 95 ALA A N 1
ATOM 695 C CA . ALA A 1 95 ? 12.913 -1.776 -16.601 1.00 63.53 95 ALA A CA 1
ATOM 696 C C . ALA A 1 95 ? 12.551 -0.364 -17.081 1.00 63.53 95 ALA A C 1
ATOM 698 O O . ALA A 1 95 ? 13.385 0.544 -17.089 1.00 63.53 95 ALA A O 1
ATOM 699 N N . THR A 1 96 ? 11.301 -0.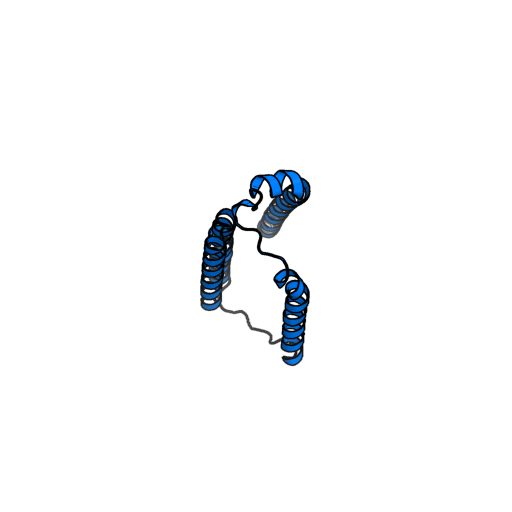172 -17.508 1.00 66.94 96 THR A N 1
ATOM 700 C CA . THR A 1 96 ? 10.775 1.165 -17.778 1.00 66.94 96 THR A CA 1
ATOM 701 C C . THR A 1 96 ? 10.858 1.987 -16.503 1.00 66.94 96 THR A C 1
ATOM 703 O O . THR A 1 96 ? 10.464 1.539 -15.425 1.00 66.94 96 THR A O 1
ATOM 706 N N . HIS A 1 97 ? 11.384 3.204 -16.622 1.00 83.31 97 HIS A N 1
ATOM 707 C CA . HIS A 1 97 ? 11.501 4.108 -15.489 1.00 83.31 97 HIS A CA 1
ATOM 708 C C . HIS A 1 97 ? 10.121 4.307 -14.842 1.00 83.31 97 HIS A C 1
ATOM 710 O O . HIS A 1 97 ? 9.114 4.510 -15.526 1.00 83.31 97 HIS A O 1
ATOM 716 N N . LEU A 1 98 ? 10.054 4.240 -13.512 1.00 84.44 98 LEU A N 1
ATOM 717 C CA . LEU A 1 98 ? 8.789 4.260 -12.772 1.00 84.44 98 LEU A CA 1
ATOM 718 C C . LEU A 1 98 ? 7.933 5.477 -13.171 1.00 84.44 98 LEU A C 1
ATOM 720 O O . LEU A 1 98 ? 6.731 5.356 -13.410 1.00 84.44 98 LEU A O 1
ATOM 724 N N . GLN A 1 99 ? 8.574 6.637 -13.331 1.00 88.50 99 GLN A N 1
ATOM 725 C CA . GLN A 1 99 ? 7.917 7.883 -13.724 1.00 88.50 99 GLN A CA 1
ATOM 726 C C . GLN A 1 99 ? 7.162 7.781 -15.056 1.00 88.50 99 GLN A C 1
ATOM 728 O O . GLN A 1 99 ? 6.046 8.287 -15.138 1.00 88.50 99 GLN A O 1
ATOM 733 N N . THR A 1 100 ? 7.741 7.145 -16.082 1.00 90.25 100 THR A N 1
ATOM 734 C CA . THR A 1 100 ? 7.080 7.032 -17.393 1.00 90.25 100 THR A CA 1
ATOM 735 C C . THR A 1 100 ? 5.873 6.114 -17.278 1.00 90.25 100 THR A C 1
ATOM 737 O O . THR A 1 100 ? 4.783 6.464 -17.710 1.00 90.25 100 THR A O 1
ATOM 740 N N . THR A 1 101 ? 6.019 4.995 -16.569 1.00 90.25 101 THR A N 1
ATOM 741 C CA . THR A 1 101 ? 4.917 4.047 -16.354 1.00 90.25 101 THR A CA 1
ATOM 742 C C . THR A 1 101 ? 3.749 4.707 -15.609 1.00 90.25 101 THR A C 1
ATOM 744 O O . THR A 1 101 ? 2.593 4.563 -15.999 1.00 90.25 101 THR A O 1
ATOM 747 N N . LEU A 1 102 ? 4.024 5.468 -14.544 1.00 91.50 102 LEU A N 1
ATOM 748 C CA . LEU A 1 102 ? 2.975 6.130 -13.764 1.00 91.50 102 LEU A CA 1
ATOM 749 C C . LEU A 1 102 ? 2.297 7.282 -14.500 1.00 91.50 102 LEU A C 1
ATOM 751 O O . LEU A 1 102 ? 1.100 7.492 -14.320 1.00 91.50 102 LEU A O 1
ATOM 755 N N . TRP A 1 103 ? 3.060 8.066 -15.260 1.00 92.06 103 TRP A N 1
ATOM 756 C CA . TRP A 1 103 ? 2.574 9.330 -15.809 1.00 92.06 103 TRP A CA 1
ATOM 757 C C . TRP A 1 103 ? 2.168 9.261 -17.277 1.00 92.06 103 TRP A C 1
ATOM 759 O O . TRP A 1 103 ? 1.430 10.125 -17.741 1.00 92.06 103 TRP A O 1
ATOM 769 N N . GLU A 1 104 ? 2.590 8.226 -17.995 1.00 92.88 104 GLU A N 1
ATOM 770 C CA . GLU A 1 104 ? 2.189 7.987 -19.380 1.00 92.88 104 GLU A CA 1
ATOM 771 C C . GLU A 1 104 ? 1.184 6.834 -19.423 1.00 92.88 104 GLU A C 1
ATOM 773 O O . GLU A 1 104 ? 0.003 7.065 -19.693 1.00 92.88 104 GLU A O 1
ATOM 778 N N . ASP A 1 105 ? 1.600 5.624 -19.037 1.00 93.12 105 ASP A N 1
ATOM 779 C CA . ASP A 1 105 ? 0.764 4.421 -19.171 1.00 93.12 105 ASP A CA 1
ATOM 780 C C . ASP A 1 105 ? -0.381 4.351 -18.147 1.00 93.12 105 ASP A C 1
ATOM 782 O O . ASP A 1 105 ? -1.436 3.774 -18.419 1.00 93.12 105 ASP A O 1
ATOM 786 N N . ARG A 1 106 ? -0.176 4.912 -16.946 1.00 93.94 106 ARG A N 1
ATOM 787 C CA . ARG A 1 106 ? -1.079 4.779 -15.782 1.00 93.94 106 ARG A CA 1
ATOM 788 C C . ARG A 1 106 ? -1.528 6.116 -15.187 1.00 93.94 106 ARG A C 1
ATOM 790 O O . ARG A 1 106 ? -1.945 6.175 -14.030 1.00 93.94 106 ARG A O 1
ATOM 797 N N . SER A 1 107 ? -1.494 7.186 -15.980 1.00 95.88 107 SER A N 1
ATOM 798 C CA . SER A 1 107 ? -1.818 8.547 -15.520 1.00 95.88 107 SER A CA 1
ATOM 799 C C . SER A 1 107 ? -3.218 8.674 -14.914 1.00 95.88 107 SER A C 1
ATOM 801 O O . SER A 1 107 ? -3.392 9.331 -13.886 1.00 95.88 107 SER A O 1
ATOM 803 N N . LEU A 1 108 ? -4.213 8.011 -15.515 1.00 97.06 108 LEU A N 1
ATOM 804 C CA . LEU A 1 108 ? -5.590 7.993 -15.014 1.00 97.06 108 LEU A CA 1
ATOM 805 C C . LEU A 1 108 ? -5.665 7.336 -13.630 1.00 97.06 108 LEU A C 1
ATOM 807 O O . LEU A 1 108 ? -6.226 7.928 -12.707 1.00 97.06 108 LEU A O 1
ATOM 811 N N . ASP A 1 109 ? -5.061 6.155 -13.476 1.00 96.56 109 ASP A N 1
ATOM 812 C CA . ASP A 1 109 ? -5.031 5.422 -12.206 1.00 96.56 109 ASP A CA 1
ATOM 813 C C . ASP A 1 109 ? -4.376 6.279 -11.107 1.00 96.56 109 ASP A C 1
ATOM 815 O O . ASP A 1 109 ? -4.893 6.364 -9.991 1.00 96.56 109 ASP A O 1
ATOM 819 N N . MET A 1 110 ? -3.303 7.007 -11.447 1.00 95.88 110 MET A N 1
ATOM 820 C CA . MET A 1 110 ? -2.631 7.936 -10.534 1.00 95.88 110 MET A CA 1
ATOM 821 C C . MET A 1 110 ? -3.522 9.106 -10.096 1.00 95.88 110 MET A C 1
ATOM 823 O O . MET A 1 110 ? -3.605 9.410 -8.905 1.00 95.88 110 MET A O 1
ATOM 827 N N . LEU A 1 111 ? -4.230 9.755 -11.028 1.00 97.31 111 LEU A N 1
ATOM 828 C CA . LEU A 1 111 ? -5.161 10.840 -10.694 1.00 97.31 111 LEU A CA 1
ATOM 829 C C . LEU A 1 111 ? -6.290 10.356 -9.778 1.00 97.31 111 LEU A C 1
ATOM 831 O O . LEU A 1 111 ? -6.647 11.042 -8.816 1.00 97.31 111 LEU A O 1
ATOM 835 N N . LEU A 1 112 ? -6.825 9.163 -10.047 1.00 97.81 112 LEU A N 1
ATOM 836 C CA . LEU A 1 112 ? -7.852 8.561 -9.205 1.00 97.81 112 LEU A CA 1
ATOM 837 C C . LEU A 1 112 ? -7.302 8.217 -7.814 1.00 97.81 112 LEU A C 1
ATOM 839 O O . LEU A 1 112 ? -7.971 8.472 -6.815 1.00 97.81 112 LEU A O 1
ATOM 843 N N . GLN A 1 113 ? -6.072 7.709 -7.722 1.00 96.75 113 GLN A N 1
ATOM 844 C CA . GLN A 1 113 ? -5.418 7.428 -6.446 1.00 96.75 113 GLN A CA 1
ATOM 845 C C . GLN A 1 113 ? -5.204 8.705 -5.620 1.00 96.75 113 GLN A C 1
ATOM 847 O O . GLN A 1 113 ? -5.499 8.713 -4.425 1.00 96.75 113 GLN A O 1
ATOM 852 N N . ILE A 1 114 ? -4.773 9.804 -6.245 1.00 97.12 114 ILE A N 1
ATOM 853 C CA . ILE A 1 114 ? -4.652 11.114 -5.585 1.00 97.12 114 ILE A CA 1
ATOM 854 C C . ILE A 1 114 ? -6.017 11.573 -5.052 1.00 97.12 114 ILE A C 1
ATOM 856 O O . ILE A 1 114 ? -6.122 11.976 -3.891 1.00 97.12 114 ILE A O 1
ATOM 860 N N . LEU A 1 115 ? -7.078 11.461 -5.859 1.00 98.25 115 LEU A N 1
ATOM 861 C CA . LEU A 1 115 ? -8.440 11.801 -5.441 1.00 98.25 115 LEU A CA 1
ATOM 862 C C . LEU A 1 115 ? -8.895 10.964 -4.234 1.00 98.25 115 LEU A C 1
ATOM 864 O O . LEU A 1 115 ? -9.481 11.505 -3.296 1.00 98.25 115 LEU A O 1
ATOM 868 N N . LEU A 1 116 ? -8.599 9.661 -4.228 1.00 98.00 116 LEU A N 1
ATOM 869 C CA . LEU A 1 116 ? -8.933 8.765 -3.120 1.00 98.00 116 LEU A CA 1
ATOM 870 C C . LEU A 1 116 ? -8.168 9.110 -1.837 1.00 98.00 116 LEU A C 1
ATOM 872 O O . LEU A 1 116 ? -8.748 9.028 -0.756 1.00 98.00 116 LEU A O 1
ATOM 876 N N . ILE A 1 117 ? -6.910 9.551 -1.934 1.00 96.75 117 ILE A N 1
ATOM 877 C CA . ILE A 1 117 ? -6.146 10.032 -0.772 1.00 96.75 117 ILE A CA 1
ATOM 878 C C . ILE A 1 117 ? -6.834 11.259 -0.163 1.00 96.75 117 ILE A C 1
ATOM 880 O O . ILE A 1 117 ? -7.063 11.294 1.047 1.00 96.75 117 ILE A O 1
ATOM 884 N N . PHE A 1 118 ? -7.235 12.234 -0.986 1.00 97.88 118 PHE A N 1
ATOM 885 C CA . PHE A 1 118 ? -7.986 13.398 -0.504 1.00 97.88 118 PHE A CA 1
ATOM 886 C C . PHE A 1 118 ? -9.321 13.004 0.128 1.00 97.88 118 PHE A C 1
ATOM 888 O O . PHE A 1 118 ? -9.646 13.486 1.212 1.00 97.88 118 PHE A O 1
ATOM 895 N N . ALA A 1 119 ? -10.073 12.103 -0.506 1.00 97.88 119 ALA A N 1
ATOM 896 C CA . ALA A 1 119 ? -11.323 11.594 0.046 1.00 97.88 119 ALA A CA 1
ATOM 897 C C . ALA A 1 119 ? -11.105 10.902 1.403 1.00 97.88 119 ALA A C 1
ATOM 899 O O . ALA A 1 119 ? -11.876 11.129 2.334 1.00 97.88 119 ALA A O 1
ATOM 900 N N . GLY A 1 120 ? -10.030 10.121 1.547 1.00 96.12 120 GLY A N 1
ATOM 901 C CA . GLY A 1 120 ? -9.642 9.490 2.807 1.00 96.12 120 GLY A CA 1
ATOM 902 C C . GLY A 1 120 ? -9.337 10.509 3.905 1.00 96.12 120 GLY A C 1
ATOM 903 O O . GLY A 1 120 ? -9.885 10.411 5.002 1.00 96.12 120 GLY A O 1
ATOM 904 N N . VAL A 1 121 ? -8.528 11.531 3.604 1.00 96.44 121 VAL A N 1
ATOM 905 C CA . VAL A 1 121 ? -8.203 12.609 4.556 1.00 96.44 121 VAL A CA 1
ATOM 906 C C . VAL A 1 121 ? -9.460 13.378 4.971 1.00 96.44 121 VAL A C 1
ATOM 908 O O . VAL A 1 121 ? -9.694 13.565 6.165 1.00 96.44 121 VAL A O 1
ATOM 911 N N . LEU A 1 122 ? -10.302 13.783 4.014 1.00 97.12 122 LEU A N 1
ATOM 912 C CA . LEU A 1 122 ? -11.566 14.469 4.301 1.00 97.12 122 LEU A CA 1
ATOM 913 C C . LEU A 1 122 ? -12.526 13.591 5.112 1.00 97.12 122 LEU A C 1
ATOM 915 O O . LEU A 1 122 ? -13.195 14.093 6.014 1.00 97.12 122 LEU A O 1
ATOM 919 N N . GLY A 1 123 ? -12.562 12.287 4.838 1.00 96.31 123 GLY A N 1
ATOM 920 C CA . GLY A 1 123 ? -13.333 11.319 5.611 1.00 96.31 123 GLY A CA 1
ATOM 921 C C . GLY A 1 123 ? -12.897 11.276 7.075 1.00 96.31 123 GLY A C 1
ATOM 922 O O . GLY A 1 123 ? -13.736 11.398 7.966 1.00 96.31 123 GLY A O 1
ATOM 923 N N . VAL A 1 124 ? -11.588 11.190 7.339 1.00 94.12 124 VAL A N 1
ATOM 924 C CA . VAL A 1 124 ? -11.04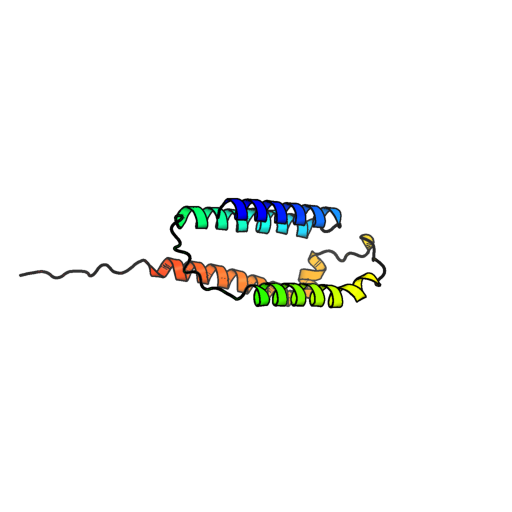8 11.221 8.710 1.00 94.12 124 VAL A CA 1
ATOM 925 C C . VAL A 1 124 ? -11.356 12.555 9.396 1.00 94.12 124 VAL A C 1
ATOM 927 O O . VAL A 1 124 ? -11.842 12.556 10.524 1.00 94.12 124 VAL A O 1
ATOM 930 N N . LEU A 1 125 ? -11.151 13.693 8.722 1.00 95.12 125 LEU A N 1
ATOM 931 C CA . LEU A 1 125 ? -11.480 15.011 9.282 1.00 95.12 125 LEU A CA 1
ATOM 932 C C . LEU A 1 125 ? -12.972 15.146 9.606 1.00 95.12 125 LEU A C 1
ATOM 934 O O . LEU A 1 125 ? -13.325 15.677 10.658 1.00 95.12 125 LEU A O 1
ATOM 938 N N . SER A 1 126 ? -13.850 14.626 8.746 1.00 94.50 126 SER A N 1
ATOM 939 C CA . SER A 1 126 ? -15.293 14.613 8.985 1.00 94.50 126 SER A CA 1
ATOM 940 C C . SER A 1 126 ? -15.649 13.799 10.233 1.00 94.50 126 SER A C 1
ATOM 942 O O . SER A 1 126 ? -16.395 14.294 11.081 1.00 94.50 126 SER A O 1
ATOM 944 N N . LEU A 1 127 ? -15.052 12.612 10.406 1.00 93.06 127 LEU A N 1
ATOM 945 C CA . LEU A 1 127 ? -15.243 11.779 11.600 1.00 93.06 127 LEU A CA 1
ATOM 946 C C . LEU A 1 127 ? -14.782 12.482 12.884 1.00 93.06 127 LEU A C 1
ATOM 948 O O . LEU A 1 127 ? -15.458 12.387 13.908 1.00 93.06 127 LEU A O 1
ATOM 952 N N . LEU A 1 128 ? -13.663 13.208 12.831 1.00 90.69 128 LEU A N 1
ATOM 953 C CA . LEU A 1 128 ? -13.139 13.949 13.982 1.00 90.69 128 LEU A CA 1
ATOM 954 C C . LEU A 1 128 ? -13.962 15.211 14.294 1.00 90.69 128 LEU A C 1
ATOM 956 O O . LEU A 1 128 ? -14.145 15.549 15.460 1.00 90.69 128 LEU A O 1
ATOM 960 N N . SER A 1 129 ? -14.511 15.877 13.274 1.00 88.50 129 SER A N 1
ATOM 961 C CA . SER A 1 129 ? -15.311 17.103 13.435 1.00 88.50 129 SER A CA 1
ATOM 962 C C . SER A 1 129 ? -16.667 16.884 14.121 1.00 88.50 129 SER A C 1
ATOM 964 O O . SER A 1 129 ? -17.223 17.806 14.711 1.00 88.50 129 SER A O 1
ATOM 966 N N . GLY A 1 130 ? -17.199 15.656 14.095 1.00 67.12 130 GLY A N 1
ATOM 967 C CA . GLY A 1 130 ? -18.526 15.323 14.625 1.00 67.12 130 GLY A CA 1
ATOM 968 C C . GLY A 1 130 ? -18.662 15.329 16.155 1.00 67.12 130 GLY A C 1
ATOM 969 O O . GLY A 1 130 ? -19.738 15.003 16.655 1.00 67.12 130 GLY A O 1
ATOM 970 N N . GLN A 1 131 ? -17.606 15.667 16.907 1.00 60.72 131 GLN A N 1
ATOM 971 C CA . GLN A 1 131 ? -17.609 15.634 18.378 1.00 60.72 131 GLN A CA 1
ATOM 972 C C . GLN A 1 131 ? -17.724 17.012 19.055 1.00 60.72 131 GLN A C 1
ATOM 974 O O . GLN A 1 131 ? -18.032 17.082 20.245 1.00 60.72 131 GLN A O 1
ATOM 979 N N . GLU A 1 132 ? -17.579 18.114 18.316 1.00 58.41 132 GLU A N 1
ATOM 980 C CA . GLU A 1 132 ? -17.865 19.458 18.825 1.00 58.41 132 GLU A CA 1
ATOM 981 C C . GLU A 1 132 ? -19.322 19.830 18.520 1.00 58.41 132 GLU A C 1
ATOM 983 O O . GLU A 1 132 ? -19.629 20.213 17.396 1.00 58.41 132 GLU A O 1
ATOM 988 N N . ASN A 1 133 ? -20.225 19.671 19.502 1.00 54.50 133 ASN A N 1
ATOM 989 C CA . ASN A 1 133 ? -21.446 20.480 19.748 1.00 54.50 133 ASN A CA 1
ATOM 990 C C . ASN A 1 133 ? -22.583 19.667 20.398 1.00 54.50 133 ASN A C 1
ATOM 992 O O . ASN A 1 133 ? -23.595 19.358 19.769 1.00 54.50 133 ASN A O 1
ATOM 996 N N . LYS A 1 134 ? -22.471 19.391 21.705 1.00 54.38 134 LYS A N 1
ATOM 997 C CA . LYS A 1 134 ? -23.631 19.096 22.570 1.00 54.38 134 LYS A CA 1
ATOM 998 C C . LYS A 1 134 ? -23.486 19.745 23.952 1.00 54.38 134 LYS A C 1
ATOM 1000 O O . LYS A 1 134 ? -23.516 19.061 24.966 1.00 54.38 134 LYS A O 1
ATOM 1005 N N . PHE A 1 135 ? -23.364 21.071 24.004 1.00 53.66 135 PHE A N 1
ATOM 1006 C CA . PHE A 1 135 ? -23.702 21.816 25.222 1.00 53.66 135 PHE A CA 1
ATOM 1007 C C . PHE A 1 135 ? -25.081 22.458 25.038 1.00 53.66 135 PHE A C 1
ATOM 1009 O O . PHE A 1 135 ? -25.209 23.390 24.240 1.00 53.66 135 PHE A O 1
ATOM 1016 N N . PRO A 1 136 ? -26.136 21.984 25.729 1.00 55.12 136 PRO A N 1
ATOM 1017 C CA . PRO A 1 136 ? -27.404 22.691 25.740 1.00 55.12 136 PRO A CA 1
ATOM 1018 C C . PRO A 1 136 ? -27.231 24.012 26.498 1.00 55.12 136 PRO A C 1
ATOM 1020 O O . PRO A 1 136 ? -26.973 24.052 27.700 1.00 55.12 136 PRO A O 1
ATOM 1023 N N . LYS A 1 137 ? -27.360 25.106 25.750 1.00 58.19 137 LYS A N 1
ATOM 1024 C CA . LYS A 1 137 ? -27.446 26.475 26.251 1.00 58.19 137 LYS A CA 1
ATOM 1025 C C . LYS A 1 137 ? -28.756 26.623 27.035 1.00 58.19 137 LYS A C 1
ATOM 1027 O O . LYS A 1 137 ? -29.819 26.538 26.435 1.00 58.19 137 LYS A O 1
ATOM 1032 N N . GLY A 1 138 ? -28.645 26.862 28.341 1.00 61.34 138 GLY A N 1
ATOM 1033 C CA . GLY A 1 138 ? -29.624 27.578 29.164 1.00 61.34 138 GLY A CA 1
ATOM 1034 C C . GLY A 1 138 ? -30.989 26.920 29.394 1.00 61.34 138 GLY A C 1
ATOM 1035 O O . GLY A 1 138 ? -31.812 26.787 28.493 1.00 61.34 138 GLY A O 1
ATOM 1036 N N . LYS A 1 139 ? -31.307 26.682 30.666 1.00 53.94 139 LYS A N 1
ATOM 1037 C CA . LYS A 1 139 ? -32.666 26.939 31.143 1.00 53.94 139 LYS A CA 1
ATOM 1038 C C . LYS A 1 139 ? -32.563 27.862 32.347 1.00 53.94 139 LYS A C 1
ATOM 1040 O O . LYS A 1 139 ? -32.258 27.422 33.451 1.00 53.94 139 LYS A O 1
ATOM 1045 N N . ASP A 1 140 ? -32.751 29.148 32.079 1.00 63.72 140 ASP A N 1
ATOM 1046 C CA . ASP A 1 140 ? -33.000 30.161 33.095 1.00 63.72 140 ASP A CA 1
ATOM 1047 C C . ASP A 1 140 ? -34.214 29.721 33.925 1.00 63.72 140 ASP A C 1
ATOM 1049 O O . ASP A 1 140 ? -35.316 29.563 33.393 1.00 63.72 140 ASP A O 1
ATOM 1053 N N . SER A 1 141 ? -34.004 29.488 35.220 1.00 53.34 141 SER A N 1
ATOM 1054 C CA . SER A 1 141 ? -35.086 29.347 36.193 1.00 53.34 141 SER A CA 1
ATOM 1055 C C . SER A 1 141 ? -35.352 30.729 36.780 1.00 53.34 141 SER A C 1
ATOM 1057 O O . SER A 1 141 ? -34.541 31.240 37.552 1.00 53.34 141 SER A O 1
ATOM 1059 N N . LYS A 1 142 ? -36.465 31.339 36.371 1.00 53.28 142 LYS A N 1
ATOM 1060 C CA . LYS A 1 142 ? -37.174 32.328 37.188 1.00 53.28 142 LYS A CA 1
ATOM 1061 C C . LYS A 1 142 ? -38.146 31.606 38.108 1.00 53.28 142 LYS A C 1
ATOM 1063 O O . LYS A 1 142 ? -38.639 30.536 37.686 1.00 53.28 142 LYS A O 1
#

Foldseek 3Di:
DLVVLQVQLVVLLVVLVVCVVVVNPVVSVVSNCVRNNVVSVVVNVCDVVVDPPDPCPCPDPDPVVVVVVVCVVVVVVCVVCVVVVPDPDDDPVPDDDPVCCCVPVNVVVNVVVVVVVVVVVVVVVVVVVVPPDDDDPDDDDD

Organism: NCBI:txid1134406

Sequence (142 aa):
MLLSAIWLAGASALTALMLYMLGAPEVAVIELSVGAGLVTVLFVFAINISGEELQLNHHSIPQTLVWAVLFIVVTLAGLLSLPALNTPFSGPDQATHLQTTLWEDRSLDMLLQILLIFAGVLGVLSLLSGQENKFPKGKDSK